Protein AF-A0A3M1HI16-F1 (afdb_monomer_lite)

Secondary structure (DSSP, 8-state):
-HHHHHHHHHHHHHHHHHHHHHHIIIII-STT----HHHHHHHHHHHHHHHHHHHHHHHHTTTT-

pLDDT: mean 72.93, std 7.79, range [51.59, 83.81]

Structure (mmCIF, N/CA/C/O backbone):
data_AF-A0A3M1HI16-F1
#
_entry.id   AF-A0A3M1HI16-F1
#
loop_
_atom_site.group_PDB
_atom_site.id
_atom_site.type_symbol
_atom_site.label_atom_id
_atom_sit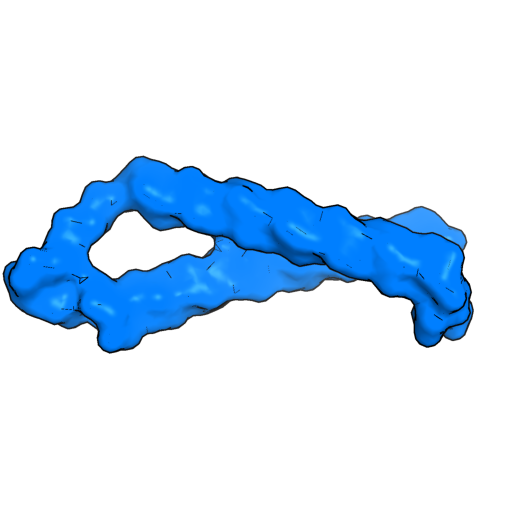e.label_alt_id
_atom_site.label_comp_id
_atom_site.label_asym_id
_atom_site.label_entity_id
_atom_site.label_seq_id
_atom_site.pdbx_PDB_ins_code
_atom_site.Cartn_x
_atom_site.Cartn_y
_atom_site.Cartn_z
_atom_site.occupancy
_atom_site.B_iso_or_equiv
_atom_site.auth_seq_id
_atom_site.auth_comp_id
_atom_site.auth_asym_id
_atom_site.auth_atom_id
_atom_site.pdbx_PDB_model_num
ATOM 1 N N . MET A 1 1 ? -13.122 7.057 19.370 1.00 55.97 1 MET A N 1
ATOM 2 C CA . MET A 1 1 ? -12.638 5.880 18.604 1.00 55.97 1 MET A CA 1
ATOM 3 C C . MET A 1 1 ? -12.361 6.153 17.117 1.00 55.97 1 MET A C 1
ATOM 5 O O . MET A 1 1 ? -11.540 5.440 16.557 1.00 55.97 1 MET A O 1
ATOM 9 N N . GLY A 1 2 ? -12.955 7.170 16.469 1.00 66.88 2 GLY A N 1
ATOM 10 C CA . GLY A 1 2 ? -12.751 7.422 15.026 1.00 66.88 2 GLY A CA 1
ATOM 11 C C . GLY A 1 2 ? -11.321 7.803 14.605 1.00 66.88 2 GLY A C 1
ATOM 12 O O . GLY A 1 2 ? -10.825 7.302 13.601 1.00 66.88 2 GLY A O 1
ATOM 13 N N . THR A 1 3 ? -10.613 8.614 15.398 1.00 75.00 3 THR A N 1
ATOM 14 C CA . THR A 1 3 ? -9.284 9.141 15.028 1.00 75.00 3 THR A CA 1
ATOM 15 C C . THR A 1 3 ? -8.197 8.064 14.952 1.00 75.00 3 THR A C 1
ATOM 17 O O . THR A 1 3 ? -7.387 8.085 14.032 1.00 75.00 3 THR A O 1
ATOM 20 N N . LYS A 1 4 ? -8.200 7.080 15.870 1.00 72.12 4 LYS A N 1
ATOM 21 C CA . LYS A 1 4 ? -7.235 5.960 15.866 1.00 72.12 4 LYS A CA 1
ATOM 22 C C . LYS A 1 4 ? -7.378 5.099 14.600 1.00 72.12 4 LYS A C 1
ATOM 24 O O . LYS A 1 4 ? -6.379 4.734 13.991 1.00 72.12 4 LYS A O 1
ATOM 29 N N . ARG A 1 5 ? -8.620 4.827 14.178 1.00 71.31 5 ARG A N 1
ATOM 30 C CA . ARG A 1 5 ? -8.925 4.079 12.946 1.00 71.31 5 ARG A CA 1
ATOM 31 C C . ARG A 1 5 ? -8.474 4.835 11.698 1.00 71.31 5 ARG A C 1
ATOM 33 O O . ARG A 1 5 ? -7.848 4.244 10.828 1.00 71.31 5 ARG A O 1
ATOM 40 N N . TYR A 1 6 ? -8.727 6.141 11.647 1.00 74.31 6 TYR A N 1
ATOM 41 C CA . TYR A 1 6 ? -8.304 6.982 10.527 1.00 74.31 6 TYR A CA 1
ATOM 42 C C . TYR A 1 6 ? -6.774 7.052 10.392 1.00 74.31 6 TYR A C 1
ATOM 44 O O . TYR A 1 6 ? -6.239 6.861 9.303 1.00 74.31 6 TYR A O 1
ATOM 52 N N . LEU A 1 7 ? -6.058 7.234 11.508 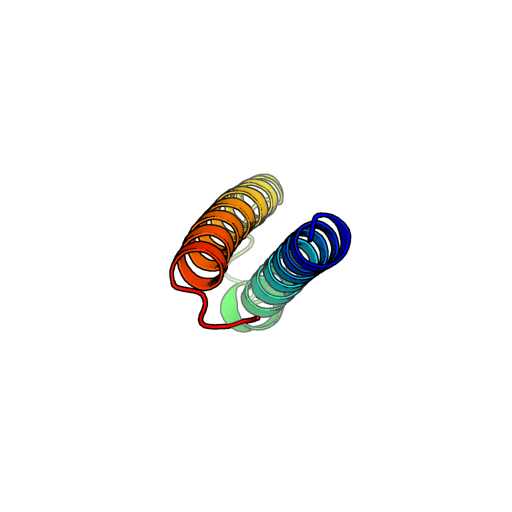1.00 77.81 7 LEU A N 1
ATOM 53 C CA . LEU A 1 7 ? -4.590 7.214 11.528 1.00 77.81 7 LEU A CA 1
ATOM 54 C C . LEU A 1 7 ? -4.020 5.863 11.082 1.00 77.81 7 LEU A C 1
ATOM 56 O O . LEU A 1 7 ? -3.055 5.830 10.324 1.00 77.81 7 LEU A O 1
ATOM 60 N N . ALA A 1 8 ? -4.631 4.755 11.505 1.00 76.62 8 ALA A N 1
ATOM 61 C CA . ALA A 1 8 ? -4.207 3.424 11.086 1.00 76.62 8 ALA A CA 1
ATOM 62 C C . ALA A 1 8 ? -4.417 3.194 9.580 1.00 76.62 8 ALA A C 1
ATOM 64 O O . ALA A 1 8 ? -3.534 2.653 8.921 1.00 76.62 8 ALA A O 1
ATOM 65 N N . MET A 1 9 ? -5.539 3.655 9.015 1.00 78.19 9 MET A N 1
ATOM 66 C CA . MET A 1 9 ? -5.774 3.590 7.566 1.00 78.19 9 MET A CA 1
ATOM 67 C C . MET A 1 9 ? -4.740 4.404 6.781 1.00 78.19 9 MET A C 1
ATOM 69 O O . MET A 1 9 ? -4.226 3.928 5.771 1.00 78.19 9 MET A O 1
ATOM 73 N N . ILE A 1 10 ? -4.391 5.600 7.263 1.00 79.81 10 ILE A N 1
ATOM 74 C CA . ILE A 1 10 ? -3.328 6.415 6.662 1.00 79.81 10 ILE A CA 1
ATOM 75 C C . ILE A 1 10 ? -1.985 5.675 6.724 1.00 79.81 10 ILE A C 1
ATOM 77 O O . ILE A 1 10 ? -1.284 5.595 5.718 1.00 79.81 10 ILE A O 1
ATOM 81 N N . ALA A 1 11 ? -1.638 5.092 7.874 1.00 77.94 11 ALA A N 1
ATOM 82 C CA . ALA A 1 11 ? -0.400 4.332 8.035 1.00 77.94 11 ALA A CA 1
ATOM 83 C C . ALA A 1 11 ? -0.333 3.119 7.090 1.00 77.94 11 ALA A C 1
ATOM 85 O O . ALA A 1 11 ? 0.705 2.883 6.475 1.00 77.94 11 ALA A O 1
ATOM 86 N N . ALA A 1 12 ? -1.442 2.393 6.912 1.00 79.88 12 ALA A N 1
ATOM 87 C CA . ALA A 1 12 ? -1.542 1.303 5.942 1.00 79.88 12 ALA A CA 1
ATOM 88 C C . ALA A 1 12 ? -1.316 1.775 4.500 1.00 79.88 12 ALA A C 1
ATOM 90 O O . ALA A 1 12 ? -0.626 1.103 3.736 1.00 79.88 12 ALA A O 1
ATOM 91 N N . PHE A 1 13 ? -1.850 2.941 4.136 1.00 78.69 13 PHE A N 1
ATOM 92 C CA . PHE A 1 13 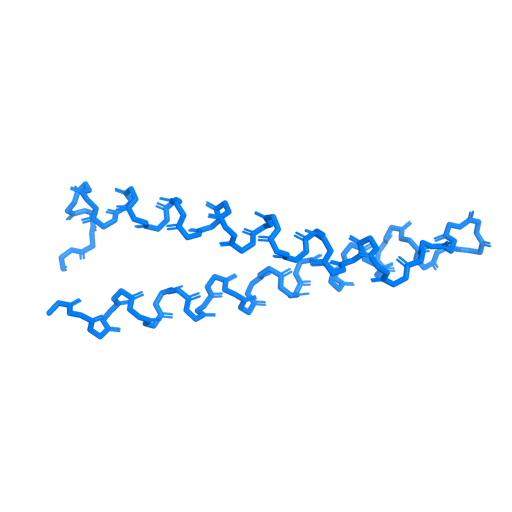? -1.652 3.508 2.805 1.00 78.69 13 PHE A CA 1
ATOM 93 C C . PHE A 1 13 ? -0.180 3.862 2.545 1.00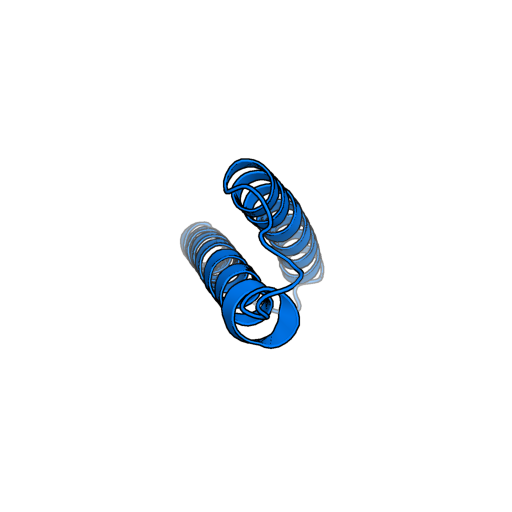 78.69 13 PHE A C 1
ATOM 95 O O . PHE A 1 13 ? 0.379 3.482 1.517 1.00 78.69 13 PHE A O 1
ATOM 102 N N . PHE A 1 14 ? 0.484 4.514 3.505 1.00 78.19 14 PHE A N 1
ATOM 103 C CA . PHE A 1 14 ? 1.919 4.800 3.405 1.00 78.19 14 PHE A CA 1
ATOM 104 C C . PHE A 1 14 ? 2.769 3.526 3.364 1.00 78.19 14 PHE A C 1
ATOM 106 O O . PHE A 1 14 ? 3.720 3.451 2.586 1.00 78.19 14 PHE A O 1
ATOM 113 N N . LEU A 1 15 ? 2.415 2.508 4.153 1.00 83.81 15 LEU A N 1
ATOM 114 C CA . LEU A 1 15 ? 3.108 1.222 4.144 1.00 83.81 15 LEU A CA 1
ATOM 115 C C . LEU A 1 15 ? 2.978 0.511 2.791 1.00 83.81 15 LEU A C 1
ATOM 117 O O . LEU A 1 15 ? 3.950 -0.077 2.315 1.00 83.81 15 LEU A O 1
ATOM 121 N N . ALA A 1 16 ? 1.808 0.593 2.153 1.00 81.31 16 ALA A N 1
ATOM 122 C CA . ALA A 1 16 ? 1.592 0.024 0.829 1.00 81.31 16 ALA A CA 1
ATOM 123 C C . ALA A 1 16 ? 2.484 0.689 -0.232 1.00 81.31 16 ALA A C 1
ATOM 125 O O . ALA A 1 16 ? 3.144 -0.010 -0.997 1.00 81.31 16 ALA A O 1
ATOM 126 N N . ILE A 1 17 ? 2.571 2.025 -0.220 1.00 81.38 17 ILE A N 1
ATOM 127 C CA . ILE A 1 17 ? 3.454 2.787 -1.119 1.00 81.38 17 ILE A CA 1
ATOM 128 C C . ILE A 1 17 ? 4.923 2.405 -0.905 1.00 81.38 17 ILE A C 1
ATOM 130 O O . ILE A 1 17 ? 5.644 2.160 -1.869 1.00 81.38 17 ILE A O 1
ATOM 134 N N . LEU A 1 18 ? 5.373 2.337 0.352 1.00 83.56 18 LEU A N 1
ATOM 135 C CA . LEU A 1 18 ? 6.757 1.977 0.673 1.00 83.56 18 LEU A CA 1
ATOM 136 C C . LEU A 1 18 ? 7.102 0.555 0.225 1.00 83.56 18 LEU A C 1
ATOM 138 O O . LEU A 1 18 ? 8.203 0.315 -0.262 1.00 83.56 18 LEU A O 1
ATOM 142 N N . THR A 1 19 ? 6.162 -0.377 0.375 1.00 82.50 19 THR A N 1
ATOM 143 C CA . THR A 1 19 ? 6.354 -1.778 -0.016 1.00 82.50 19 THR A CA 1
ATOM 144 C C . THR A 1 19 ? 6.438 -1.920 -1.533 1.00 82.50 19 THR A C 1
ATOM 146 O O . THR A 1 19 ? 7.317 -2.623 -2.026 1.00 82.50 19 THR A O 1
ATOM 149 N N . ASP A 1 20 ? 5.582 -1.222 -2.281 1.00 83.62 20 ASP A N 1
ATOM 150 C CA . ASP A 1 20 ? 5.633 -1.213 -3.746 1.00 83.62 20 ASP A CA 1
ATOM 151 C C . ASP A 1 20 ? 6.941 -0.590 -4.262 1.00 83.62 20 ASP A C 1
ATOM 153 O O . ASP A 1 20 ? 7.633 -1.188 -5.087 1.00 83.62 20 ASP A O 1
ATOM 157 N N . ALA A 1 21 ? 7.371 0.534 -3.677 1.00 76.31 21 ALA A N 1
ATOM 158 C CA . ALA A 1 21 ? 8.660 1.149 -3.993 1.00 76.31 21 ALA A CA 1
ATOM 159 C C . ALA A 1 21 ? 9.848 0.223 -3.669 1.00 76.31 21 ALA A C 1
ATOM 161 O O . ALA A 1 21 ? 10.792 0.125 -4.454 1.00 76.31 21 ALA A O 1
ATOM 162 N N . PHE A 1 22 ? 9.799 -0.492 -2.540 1.00 79.44 22 PHE A N 1
ATOM 163 C CA . PHE A 1 22 ? 10.818 -1.476 -2.174 1.00 79.44 22 PHE A CA 1
ATOM 164 C C . PHE A 1 22 ? 10.876 -2.634 -3.176 1.00 79.44 22 PHE A C 1
ATOM 166 O O . PHE A 1 22 ? 11.970 -3.019 -3.590 1.00 79.44 22 PHE A O 1
ATOM 173 N N . ILE A 1 23 ? 9.724 -3.165 -3.597 1.00 76.75 23 ILE A N 1
ATOM 174 C CA . ILE A 1 23 ? 9.643 -4.213 -4.624 1.00 76.75 23 ILE A CA 1
ATOM 175 C C . ILE A 1 23 ? 10.222 -3.695 -5.940 1.00 76.75 23 ILE A C 1
ATOM 177 O O . ILE A 1 23 ? 11.017 -4.392 -6.571 1.00 76.75 23 ILE A O 1
ATOM 181 N N . TYR A 1 24 ? 9.887 -2.464 -6.327 1.00 74.12 24 TYR A N 1
ATOM 182 C CA . TYR A 1 24 ? 10.417 -1.860 -7.540 1.00 74.12 24 TYR A CA 1
ATOM 183 C C . TYR A 1 24 ? 11.946 -1.788 -7.517 1.00 74.12 24 TYR A C 1
ATOM 185 O O . TYR A 1 24 ? 12.589 -2.353 -8.396 1.00 74.12 24 TYR A O 1
ATOM 193 N N . VAL A 1 25 ? 12.531 -1.180 -6.483 1.00 73.31 25 VAL A N 1
ATOM 194 C CA . VAL A 1 25 ? 13.990 -1.006 -6.366 1.00 73.31 25 VAL A CA 1
ATOM 195 C C . VAL A 1 25 ? 14.724 -2.342 -6.209 1.00 73.31 25 VAL A C 1
ATOM 197 O O . VAL A 1 25 ? 15.805 -2.519 -6.759 1.00 73.31 25 VAL A O 1
ATOM 200 N N . SER A 1 26 ? 14.156 -3.293 -5.464 1.00 68.62 26 SER A N 1
ATOM 201 C CA . SER A 1 26 ? 14.871 -4.522 -5.085 1.00 68.62 26 SER A CA 1
ATOM 202 C C . SER A 1 26 ? 14.725 -5.657 -6.099 1.00 68.62 26 SER A C 1
ATOM 204 O O . SER A 1 26 ? 15.627 -6.483 -6.219 1.00 68.62 26 SER A O 1
ATOM 206 N N . LEU A 1 27 ? 13.581 -5.744 -6.785 1.00 65.88 27 LEU A N 1
ATOM 207 C CA . LEU A 1 27 ? 13.248 -6.872 -7.664 1.00 65.88 27 LEU A CA 1
ATOM 208 C C . LEU A 1 27 ? 13.096 -6.465 -9.129 1.00 65.88 27 LEU A C 1
ATOM 210 O O . LEU A 1 27 ? 13.384 -7.276 -10.007 1.00 65.88 27 LEU A O 1
ATOM 214 N N . LEU A 1 28 ? 12.612 -5.250 -9.400 1.00 65.31 28 LEU A N 1
ATOM 215 C CA . LEU A 1 28 ? 12.189 -4.854 -10.745 1.00 65.31 28 LEU A CA 1
ATOM 216 C C . LEU A 1 28 ? 13.147 -3.873 -11.421 1.00 65.31 28 LEU A C 1
ATOM 218 O O . LEU A 1 28 ? 13.206 -3.868 -12.649 1.00 65.31 28 LEU A O 1
ATOM 222 N N . ASP A 1 29 ? 13.970 -3.140 -10.671 1.00 64.56 29 ASP A N 1
ATOM 223 C CA . ASP A 1 29 ? 15.044 -2.284 -11.194 1.00 64.56 29 ASP A CA 1
ATOM 224 C C . ASP A 1 29 ? 16.268 -3.104 -11.644 1.00 64.56 29 ASP A C 1
ATOM 226 O O . ASP A 1 29 ? 17.430 -2.750 -11.451 1.00 64.56 29 ASP A O 1
ATOM 230 N N . THR A 1 30 ? 16.003 -4.259 -12.252 1.00 62.25 30 THR A N 1
ATOM 231 C CA . THR A 1 30 ? 16.989 -4.987 -13.036 1.00 62.25 30 THR A CA 1
ATOM 232 C C . THR A 1 30 ? 16.809 -4.612 -14.510 1.00 62.25 30 THR A C 1
ATOM 234 O O . THR A 1 30 ? 15.689 -4.322 -14.948 1.00 62.25 30 THR A O 1
ATOM 237 N N . PRO A 1 31 ? 17.872 -4.663 -15.335 1.00 64.06 31 PRO A N 1
ATOM 238 C CA . PRO A 1 31 ? 17.799 -4.327 -16.763 1.00 64.06 31 PRO A CA 1
ATOM 239 C C . PRO A 1 31 ? 16.748 -5.122 -17.558 1.00 64.06 31 PRO A C 1
ATOM 241 O O . PRO A 1 31 ? 16.398 -4.741 -18.673 1.00 64.06 31 PRO A O 1
ATOM 244 N N . TRP A 1 32 ? 16.258 -6.224 -16.990 1.00 60.16 32 TRP A N 1
ATOM 245 C CA . TRP A 1 32 ? 15.432 -7.235 -17.639 1.00 60.16 32 TRP A CA 1
ATOM 246 C C . TRP A 1 32 ? 13.940 -7.121 -17.299 1.00 60.16 32 TRP A C 1
ATOM 248 O O . TRP A 1 32 ? 13.118 -7.765 -17.947 1.00 60.16 32 TRP A O 1
ATOM 258 N N . THR A 1 33 ? 13.569 -6.303 -16.311 1.00 61.81 33 THR A N 1
ATOM 259 C CA . THR A 1 33 ? 12.223 -6.291 -15.709 1.00 61.81 33 THR A CA 1
ATOM 260 C C . THR A 1 33 ? 11.634 -4.885 -15.639 1.00 61.81 33 THR A C 1
ATOM 262 O O . THR A 1 33 ? 11.207 -4.421 -14.588 1.00 61.81 33 THR A O 1
ATOM 265 N N . ARG A 1 34 ? 11.563 -4.174 -16.770 1.00 65.06 34 ARG A N 1
ATOM 266 C CA . ARG A 1 34 ? 10.864 -2.877 -16.817 1.00 65.06 34 ARG A CA 1
ATOM 267 C C . ARG A 1 34 ? 9.352 -3.082 -16.693 1.00 65.06 34 ARG A C 1
ATOM 269 O O . ARG A 1 34 ? 8.668 -3.302 -17.690 1.00 65.06 34 ARG A O 1
ATOM 276 N N . VAL A 1 35 ? 8.835 -3.014 -15.469 1.00 66.31 35 VAL A N 1
ATOM 277 C CA . VAL A 1 35 ? 7.395 -3.115 -15.192 1.00 66.31 35 VAL A CA 1
ATOM 278 C C . VAL A 1 35 ? 6.715 -1.759 -15.432 1.00 66.31 35 VAL A C 1
ATOM 280 O O . VAL A 1 35 ? 7.146 -0.758 -14.855 1.00 66.31 35 VAL A O 1
ATOM 283 N N . PRO A 1 36 ? 5.657 -1.697 -16.267 1.00 69.88 36 PRO A N 1
ATOM 284 C CA . PRO A 1 36 ? 4.910 -0.466 -16.516 1.00 69.88 36 PRO A CA 1
ATOM 285 C C . PRO A 1 36 ? 4.301 0.133 -15.242 1.00 69.88 36 PRO A C 1
ATOM 287 O O . PRO A 1 36 ? 3.749 -0.587 -14.413 1.00 69.88 36 PRO A O 1
ATOM 290 N N . ALA A 1 37 ? 4.293 1.465 -15.145 1.00 65.50 37 ALA A N 1
ATOM 291 C CA . ALA A 1 37 ? 3.813 2.201 -13.970 1.00 65.50 37 ALA A CA 1
ATOM 292 C C . ALA A 1 37 ? 2.357 1.904 -13.556 1.00 65.50 37 ALA A C 1
ATOM 294 O O . ALA A 1 37 ? 2.007 2.049 -12.387 1.00 65.50 37 ALA A O 1
ATOM 295 N N . PHE A 1 38 ? 1.502 1.455 -14.482 1.00 66.38 38 PHE A N 1
ATOM 296 C CA . PHE A 1 38 ? 0.110 1.119 -14.162 1.00 66.38 38 PHE A CA 1
ATOM 297 C C . PHE A 1 38 ? -0.011 -0.124 -13.259 1.00 66.38 38 PHE A C 1
ATOM 299 O O . PHE A 1 38 ? -0.929 -0.190 -12.442 1.00 66.38 38 PHE A O 1
ATOM 306 N N . PHE A 1 39 ? 0.917 -1.083 -13.366 1.00 70.88 39 PHE A N 1
ATOM 307 C CA . PHE A 1 39 ? 0.916 -2.275 -12.513 1.00 70.88 39 PHE A CA 1
ATOM 308 C C . PHE A 1 39 ? 1.289 -1.937 -11.064 1.00 70.88 39 PHE A C 1
ATOM 310 O O . PHE A 1 39 ? 0.717 -2.508 -10.141 1.00 70.88 39 PHE A O 1
ATOM 317 N N . HIS A 1 40 ? 2.166 -0.951 -10.865 1.00 73.81 40 HIS A N 1
ATOM 318 C CA . HIS A 1 40 ? 2.527 -0.427 -9.540 1.00 73.81 40 HIS A CA 1
ATOM 319 C C . HIS A 1 40 ? 1.331 0.245 -8.866 1.00 73.81 40 HIS A C 1
ATOM 321 O O . HIS A 1 40 ? 1.007 -0.039 -7.717 1.00 73.81 40 HIS A O 1
ATOM 327 N N . LEU A 1 41 ? 0.572 1.053 -9.616 1.00 70.06 41 LEU A N 1
ATOM 328 C CA . LEU A 1 41 ? -0.657 1.657 -9.096 1.00 70.06 41 LEU A CA 1
ATOM 329 C C . LEU A 1 41 ? -1.681 0.592 -8.664 1.00 70.06 41 LEU A C 1
ATOM 331 O O . LEU A 1 41 ? -2.298 0.724 -7.607 1.00 70.06 41 LEU A O 1
ATOM 335 N N . ALA A 1 42 ? -1.841 -0.477 -9.452 1.00 73.06 42 ALA A N 1
ATOM 336 C CA . ALA A 1 42 ? -2.723 -1.590 -9.104 1.00 73.06 42 ALA A CA 1
ATOM 337 C C . ALA A 1 42 ? -2.251 -2.322 -7.834 1.00 73.06 42 ALA A C 1
ATOM 339 O O . ALA A 1 42 ? -3.066 -2.591 -6.950 1.00 73.06 42 ALA A O 1
ATOM 340 N N . ASN A 1 43 ? -0.946 -2.579 -7.706 1.00 78.88 43 ASN A N 1
ATOM 341 C CA . ASN A 1 43 ? -0.356 -3.205 -6.521 1.00 78.88 43 ASN A CA 1
ATOM 342 C C . ASN A 1 43 ? -0.570 -2.364 -5.259 1.00 78.88 43 ASN A C 1
ATOM 344 O O . ASN A 1 43 ? -1.008 -2.902 -4.242 1.00 78.88 43 ASN A O 1
ATOM 348 N N . ILE A 1 44 ? -0.339 -1.049 -5.330 1.00 78.12 44 ILE A N 1
ATOM 349 C CA . ILE A 1 44 ? -0.558 -0.130 -4.203 1.00 78.12 44 ILE A CA 1
ATOM 350 C C . ILE A 1 44 ? -2.021 -0.169 -3.749 1.00 78.12 44 ILE A C 1
ATOM 352 O O . ILE A 1 44 ? -2.286 -0.266 -2.551 1.00 78.12 44 ILE A O 1
ATOM 356 N N . ILE A 1 45 ? -2.978 -0.135 -4.685 1.00 75.62 45 ILE A N 1
ATOM 357 C CA . ILE A 1 45 ? -4.413 -0.171 -4.359 1.00 75.62 45 ILE A CA 1
ATOM 358 C C . ILE A 1 45 ? -4.786 -1.501 -3.695 1.00 75.62 45 ILE A C 1
ATOM 360 O O . ILE A 1 45 ? -5.432 -1.502 -2.646 1.00 75.62 45 ILE A O 1
ATOM 364 N N . VAL A 1 46 ? -4.362 -2.631 -4.269 1.00 80.81 46 VAL A N 1
ATOM 365 C CA . VAL A 1 46 ? -4.654 -3.967 -3.724 1.00 80.81 46 VAL A CA 1
ATOM 366 C C . VAL A 1 46 ? -4.051 -4.130 -2.328 1.00 80.81 46 VAL A C 1
ATOM 368 O O . VAL A 1 46 ? -4.732 -4.590 -1.409 1.00 80.81 46 VAL A O 1
ATOM 371 N N . LEU A 1 47 ? -2.803 -3.701 -2.142 1.00 82.50 47 LEU A N 1
ATOM 372 C CA . LEU A 1 47 ? -2.102 -3.798 -0.866 1.00 82.50 47 LEU A CA 1
ATOM 373 C C . LEU A 1 47 ? -2.723 -2.883 0.200 1.00 82.50 47 LEU A C 1
ATOM 375 O O . LEU A 1 47 ? -2.909 -3.307 1.342 1.00 82.50 47 LEU A O 1
ATOM 379 N N . ALA A 1 48 ? -3.119 -1.662 -0.168 1.00 74.94 48 ALA A N 1
ATOM 380 C CA . ALA A 1 48 ? -3.814 -0.744 0.731 1.00 74.94 48 ALA A CA 1
ATOM 381 C C . ALA A 1 48 ? -5.172 -1.302 1.189 1.00 74.94 48 ALA A C 1
ATOM 383 O O . ALA A 1 48 ? -5.506 -1.213 2.372 1.00 74.94 48 ALA A O 1
ATOM 384 N N . VAL A 1 49 ? -5.938 -1.924 0.284 1.00 82.00 49 VAL A N 1
ATOM 385 C CA . VAL A 1 49 ? -7.215 -2.575 0.623 1.00 82.00 49 VAL A CA 1
ATOM 386 C C . VAL A 1 49 ? -6.992 -3.767 1.555 1.00 82.00 49 VAL A C 1
ATOM 388 O O . VAL A 1 49 ? -7.685 -3.884 2.568 1.00 82.00 49 VAL A O 1
ATOM 391 N N . ALA A 1 50 ? -6.004 -4.619 1.269 1.00 81.50 50 ALA A N 1
ATOM 392 C CA . ALA A 1 50 ? -5.674 -5.762 2.119 1.00 81.50 50 ALA A CA 1
ATOM 393 C C . ALA A 1 50 ? -5.285 -5.326 3.545 1.00 81.50 50 ALA A C 1
ATOM 395 O O . ALA A 1 50 ? -5.786 -5.881 4.527 1.00 81.50 50 ALA A O 1
ATOM 396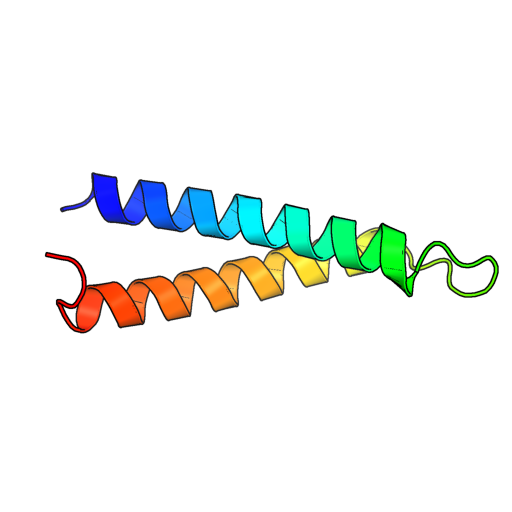 N N . LEU A 1 51 ? -4.455 -4.285 3.668 1.00 80.75 51 LEU A N 1
ATOM 397 C CA . LEU A 1 51 ? -4.064 -3.720 4.960 1.00 80.75 51 LEU A CA 1
ATOM 398 C C . LEU A 1 51 ? -5.244 -3.066 5.692 1.00 80.75 51 LEU A C 1
ATOM 400 O O . LEU A 1 51 ? -5.365 -3.220 6.906 1.00 80.75 51 LEU A O 1
ATOM 404 N N . ALA A 1 52 ? -6.141 -2.380 4.981 1.00 76.19 52 ALA A N 1
ATOM 405 C CA . ALA A 1 52 ? -7.337 -1.790 5.579 1.00 76.19 52 ALA A CA 1
ATOM 406 C C . ALA A 1 52 ? -8.289 -2.855 6.155 1.00 76.19 52 ALA A C 1
ATOM 408 O O . ALA A 1 52 ? -8.816 -2.669 7.254 1.00 76.19 52 ALA A O 1
ATOM 409 N N . ILE A 1 53 ? -8.472 -3.985 5.459 1.00 81.06 53 ILE A N 1
ATOM 410 C CA . ILE A 1 53 ? -9.270 -5.121 5.952 1.00 81.06 53 ILE A CA 1
ATOM 411 C C . ILE A 1 53 ? -8.622 -5.728 7.201 1.00 81.06 53 ILE A C 1
ATOM 413 O O . ILE A 1 53 ? -9.305 -5.913 8.209 1.00 81.06 53 ILE A O 1
ATOM 417 N N . LEU A 1 54 ? -7.310 -5.987 7.168 1.00 79.31 54 LEU A N 1
ATOM 418 C CA . LEU A 1 54 ? -6.567 -6.497 8.327 1.00 79.31 54 LEU A CA 1
ATOM 419 C C . LEU A 1 54 ? -6.691 -5.567 9.536 1.00 79.31 54 LEU A C 1
ATOM 421 O O . LEU A 1 54 ? -6.946 -6.029 10.646 1.00 79.31 54 LEU A O 1
ATOM 425 N N . LEU A 1 55 ? -6.568 -4.257 9.326 1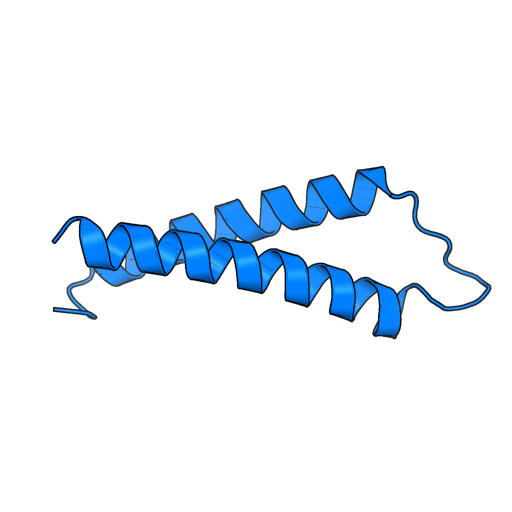.00 76.69 55 LEU A N 1
ATOM 426 C CA . LEU A 1 55 ? -6.749 -3.270 10.384 1.00 76.69 55 LEU A CA 1
ATOM 427 C C . LEU A 1 55 ? -8.170 -3.290 10.949 1.00 76.69 55 LEU A C 1
ATOM 429 O O . LEU A 1 55 ? -8.326 -3.287 12.169 1.00 76.69 55 LEU A O 1
ATOM 433 N N . ASP A 1 56 ? -9.208 -3.348 10.109 1.00 76.94 56 ASP A N 1
ATOM 434 C CA . ASP A 1 56 ? -10.588 -3.446 10.600 1.00 76.94 56 ASP A CA 1
ATOM 435 C C . ASP A 1 56 ? -10.808 -4.728 11.418 1.00 76.94 56 ASP A C 1
ATOM 437 O O . ASP A 1 56 ? -11.455 -4.671 12.465 1.00 76.94 56 ASP A O 1
ATOM 441 N N . MET A 1 57 ? -10.203 -5.853 11.016 1.00 75.56 57 MET A N 1
ATOM 442 C CA . MET A 1 57 ? -10.213 -7.093 11.803 1.00 75.56 57 MET A CA 1
ATOM 443 C C . MET A 1 57 ? -9.503 -6.918 13.153 1.00 75.56 57 MET A C 1
ATOM 445 O O . MET A 1 57 ? -10.072 -7.279 14.181 1.00 75.56 57 MET A O 1
ATOM 449 N N . ILE A 1 58 ? -8.314 -6.308 13.188 1.00 73.75 58 ILE A N 1
ATOM 450 C CA . ILE A 1 58 ? -7.565 -6.059 14.435 1.00 73.75 58 ILE A CA 1
ATOM 451 C C . ILE A 1 58 ? -8.366 -5.162 15.390 1.00 73.75 58 ILE A C 1
ATOM 453 O O . ILE A 1 58 ? -8.469 -5.460 16.581 1.00 73.75 58 ILE A O 1
ATOM 457 N N . PHE A 1 59 ? -8.980 -4.090 14.881 1.00 72.06 59 PHE A N 1
ATOM 458 C CA . PHE A 1 59 ? -9.817 -3.207 15.698 1.00 72.06 59 PHE A CA 1
ATOM 459 C C . PHE A 1 59 ? -11.122 -3.873 16.152 1.00 72.06 59 PHE A C 1
ATOM 461 O O . PHE A 1 59 ? -11.624 -3.525 17.217 1.00 72.06 59 PHE A O 1
ATOM 468 N N . LYS A 1 60 ? -11.685 -4.811 15.377 1.00 69.56 60 LYS A N 1
ATOM 469 C CA . LYS A 1 60 ? -12.881 -5.583 15.766 1.00 69.56 60 LYS A CA 1
ATOM 470 C C . LYS A 1 60 ? -12.609 -6.586 16.882 1.00 69.56 60 LYS A C 1
ATOM 472 O O . LYS A 1 60 ? -13.510 -6.859 17.665 1.00 69.56 60 LYS A O 1
ATOM 477 N N . VAL A 1 61 ? -11.391 -7.115 16.969 1.00 67.00 61 VAL A N 1
ATOM 478 C CA . VAL A 1 61 ? -10.993 -8.077 18.011 1.00 67.00 61 VAL A CA 1
ATOM 479 C C . VAL A 1 61 ? -10.692 -7.377 19.353 1.00 67.00 61 VAL A C 1
ATOM 481 O O . VAL A 1 61 ? -10.271 -8.024 20.303 1.00 67.00 61 VAL A O 1
ATOM 484 N N . ASP A 1 62 ? -10.920 -6.059 19.475 1.00 60.44 62 ASP A N 1
ATOM 485 C CA . ASP A 1 62 ? -10.626 -5.264 20.685 1.00 60.44 62 ASP A CA 1
ATOM 486 C C . ASP A 1 62 ? -9.145 -5.342 21.138 1.00 60.44 62 ASP A C 1
ATOM 488 O O . ASP A 1 62 ? -8.789 -4.881 22.222 1.00 60.44 62 ASP A O 1
ATOM 492 N N . LEU A 1 63 ? -8.253 -5.857 20.280 1.00 57.44 63 LEU A N 1
ATOM 493 C CA . LEU A 1 63 ? -6.811 -6.009 20.529 1.00 57.44 63 LEU A CA 1
ATOM 494 C C . LEU A 1 63 ? -6.100 -4.663 20.745 1.00 57.44 63 LEU A C 1
ATOM 496 O O . LEU A 1 63 ? -5.023 -4.618 21.330 1.00 57.44 63 LEU A O 1
ATOM 500 N N . LEU A 1 64 ? -6.704 -3.568 20.275 1.00 55.06 64 LEU A N 1
ATOM 501 C CA . LEU A 1 64 ? -6.196 -2.202 20.380 1.00 55.06 64 LEU A CA 1
ATOM 502 C C . LEU A 1 64 ? -7.251 -1.281 21.019 1.00 55.06 64 LEU A C 1
ATOM 504 O O . LEU A 1 64 ? -7.752 -0.359 20.366 1.00 55.06 64 LEU A O 1
ATOM 508 N N . ARG A 1 65 ? -7.624 -1.537 22.279 1.00 51.59 65 ARG A N 1
ATOM 509 C CA . ARG A 1 65 ? -8.328 -0.538 23.106 1.00 51.59 65 ARG A CA 1
ATOM 510 C C . ARG A 1 65 ? -7.365 0.565 23.555 1.00 51.59 65 ARG A C 1
ATOM 512 O O . ARG A 1 65 ? -6.313 0.228 24.128 1.00 51.59 65 ARG A O 1
#

Sequence (65 aa):
MGTKRYLAMIAAFFLAILTDAFIYVSLLDTPWTRVPAFFHLANIIVLAVALAILLDMIFKVDLLR

Radius of gyration: 14.72 Å; chains: 1; bounding box: 31×17×41 Å

Foldseek 3Di:
DVVVLVVQLVVQLVVLLVVLVCCCVPPQPDPVHPDDPVVSVVSSVVSSVVSNVVSVVCVVVVVPD